Protein AF-A0A7C2NXQ0-F1 (afdb_monomer)

InterPro domains:
  IPR000297 Peptidyl-prolyl cis-trans isomerase, PpiC-type [PF00639] (42-128)
  IPR000297 Peptidyl-prolyl cis-trans isomerase, PpiC-type [PS50198] (29-129)
  IPR046357 Peptidyl-prolyl cis-trans isomerase domain superfamily [G3DSA:3.10.50.40] (23-152)
  IPR050245 Bacterial extracellular foldase PrsA [PTHR47245] (7-166)

Sequence (172 aa):
LLWKSYVELAVTAPQIRTYFDEHRSELDGTRVRVRHLFRKAATPDEVAAVETLLKSVRKDVEQGRTTFEDSVRQHSQAPSASAGGDVGWIIGRGKLPDELTTAALQLRAGELAGPIRTSFGVHLIQVAEREPGQLSPEDARPQILDRLSQQLWADTVANERSRAKIVMPAAR

Organism: NCBI:txid360056

Mean predicted aligned error: 6.64 Å

Secondary structure (DSSP, 8-state):
-HHHHHHHHHS-HHHHHHHHHHTHHHHS--EEEEEEEEEE--SHHHHHHHHHHHHHHHHHHHTTSS-HHHHHHHH--SGGGGGTTEEEEEESS-SS-HHHHHHHHHPPTT-EEEEEEETTEEEEEEEEEEE-----TTTTHHHHHHHHHHHHHHHHHHHHHHHS----PPP-

Structure (mmCIF, N/CA/C/O backbone):
data_AF-A0A7C2NXQ0-F1
#
_entry.id   AF-A0A7C2NXQ0-F1
#
loop_
_atom_site.group_PDB
_atom_site.id
_atom_site.type_symbol
_atom_site.label_atom_id
_atom_site.label_alt_id
_atom_site.label_comp_id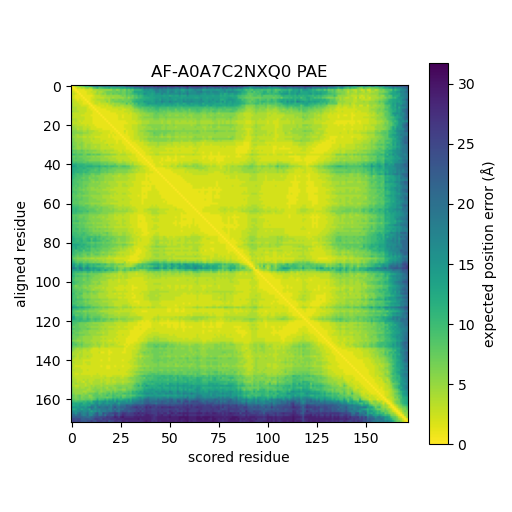
_atom_site.label_asym_id
_atom_site.label_entity_id
_atom_site.label_seq_id
_atom_site.pdbx_PDB_ins_code
_atom_site.Cartn_x
_atom_site.Cartn_y
_atom_site.Cartn_z
_atom_site.occupancy
_atom_site.B_iso_or_equiv
_atom_site.auth_seq_id
_atom_site.auth_comp_id
_atom_site.auth_asym_id
_atom_site.auth_atom_id
_atom_site.pdbx_PDB_model_num
ATOM 1 N N . LEU A 1 1 ? 6.602 11.188 -30.975 1.00 62.81 1 LEU A N 1
ATOM 2 C CA . LEU A 1 1 ? 6.997 10.039 -31.827 1.00 62.81 1 LEU A CA 1
ATOM 3 C C . LEU A 1 1 ? 8.476 9.671 -31.656 1.00 62.81 1 LEU A C 1
ATOM 5 O O . LEU A 1 1 ? 8.734 8.496 -31.473 1.00 62.81 1 LEU A O 1
ATOM 9 N N . LEU A 1 2 ? 9.421 10.622 -31.576 1.00 82.06 2 LEU A N 1
ATOM 10 C CA . LEU A 1 2 ? 10.855 10.311 -31.381 1.00 82.06 2 LEU A CA 1
ATOM 11 C C . LEU 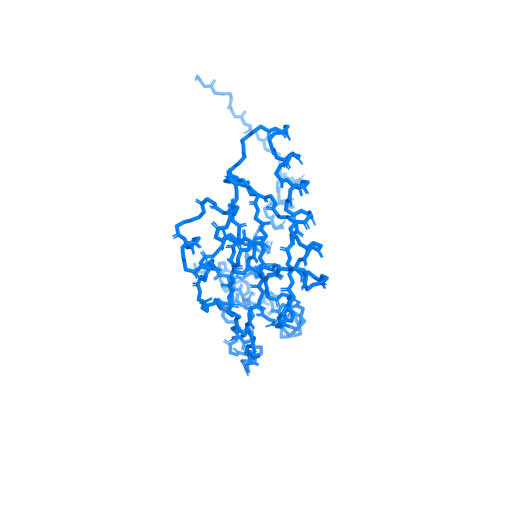A 1 2 ? 11.233 9.811 -29.970 1.00 82.06 2 LEU A C 1
ATOM 13 O O . LEU A 1 2 ? 12.038 8.896 -29.851 1.00 82.06 2 LEU A O 1
ATOM 17 N N . TRP A 1 3 ? 10.631 10.360 -28.905 1.00 81.44 3 TRP A N 1
ATOM 18 C CA . TRP A 1 3 ? 10.947 9.959 -27.522 1.00 81.44 3 TRP A CA 1
ATOM 19 C C . TRP A 1 3 ? 10.617 8.490 -27.231 1.00 81.44 3 TRP A C 1
ATOM 21 O O . TRP A 1 3 ? 11.439 7.767 -26.685 1.00 81.44 3 TRP A O 1
ATOM 31 N N . LYS A 1 4 ? 9.439 8.021 -27.660 1.00 81.50 4 LYS A N 1
ATOM 32 C CA . LYS A 1 4 ? 9.026 6.624 -27.474 1.00 81.50 4 LYS A CA 1
ATOM 33 C C . LYS A 1 4 ? 10.012 5.653 -28.135 1.00 81.50 4 LYS A C 1
ATOM 35 O O . LYS A 1 4 ? 10.453 4.710 -27.493 1.00 81.50 4 LYS A O 1
ATOM 40 N N . SER A 1 5 ? 10.404 5.928 -29.381 1.00 83.31 5 SER A N 1
ATOM 41 C CA . SER A 1 5 ? 11.393 5.119 -30.102 1.00 83.31 5 SER A CA 1
ATOM 42 C C . SER A 1 5 ? 12.777 5.171 -29.452 1.00 83.31 5 SER A C 1
ATOM 44 O O . SER A 1 5 ? 13.468 4.161 -29.420 1.00 83.31 5 SER A O 1
ATOM 46 N N . TYR A 1 6 ? 13.176 6.319 -28.896 1.00 84.00 6 TYR A N 1
ATOM 47 C CA . TYR A 1 6 ? 14.414 6.426 -28.123 1.00 84.00 6 TYR A CA 1
ATOM 48 C C . TYR A 1 6 ? 14.383 5.537 -26.874 1.00 84.00 6 TYR A C 1
ATOM 50 O O . TYR A 1 6 ? 15.317 4.771 -26.660 1.00 84.00 6 TYR A O 1
ATOM 58 N N . VAL A 1 7 ? 13.299 5.575 -26.092 1.00 84.69 7 VAL A N 1
ATOM 59 C CA . VAL A 1 7 ? 13.142 4.724 -24.900 1.00 84.69 7 VAL A CA 1
ATOM 60 C C . VAL A 1 7 ? 13.176 3.242 -25.274 1.00 84.69 7 VAL A C 1
ATOM 62 O O . VAL A 1 7 ? 13.869 2.467 -24.625 1.00 84.69 7 VAL A O 1
ATOM 65 N N . GLU A 1 8 ? 12.475 2.842 -26.337 1.00 82.56 8 GLU A N 1
ATOM 66 C CA . GLU A 1 8 ? 12.459 1.449 -26.809 1.00 82.56 8 GLU A CA 1
ATOM 67 C C . GLU A 1 8 ? 13.844 0.940 -27.239 1.00 82.56 8 GLU A C 1
ATOM 69 O O . GLU A 1 8 ? 14.112 -0.254 -27.115 1.00 82.56 8 GLU A O 1
ATOM 74 N N . LEU A 1 9 ? 14.723 1.826 -27.721 1.00 84.38 9 LEU A N 1
ATOM 75 C CA . LEU A 1 9 ? 16.110 1.501 -28.071 1.00 84.38 9 LEU A CA 1
ATOM 76 C C . LEU A 1 9 ? 17.056 1.550 -26.862 1.00 84.38 9 LEU A C 1
ATOM 78 O O . LEU A 1 9 ? 18.023 0.794 -26.812 1.00 84.38 9 LEU A O 1
ATOM 82 N N . ALA A 1 10 ? 16.798 2.446 -25.908 1.00 84.56 10 ALA A N 1
ATOM 83 C CA . ALA A 1 10 ? 17.633 2.648 -24.727 1.00 84.56 10 ALA A CA 1
ATOM 84 C C . ALA A 1 10 ? 17.383 1.600 -23.630 1.00 84.56 10 ALA A C 1
ATOM 86 O O . ALA A 1 10 ? 18.298 1.278 -22.873 1.00 84.56 10 ALA A O 1
ATOM 87 N N . VAL A 1 11 ? 16.160 1.068 -23.533 1.00 88.44 11 VAL A N 1
ATOM 88 C CA . VAL A 1 11 ? 15.771 0.076 -22.524 1.00 88.44 11 VAL A CA 1
ATOM 89 C C . VAL A 1 11 ? 15.989 -1.345 -23.048 1.00 88.44 11 VAL A C 1
ATOM 91 O O . VAL A 1 11 ? 15.339 -1.806 -23.985 1.00 88.44 11 VAL A O 1
ATOM 94 N N . THR A 1 12 ? 16.882 -2.077 -22.390 1.00 89.75 12 THR A N 1
ATOM 95 C CA . THR A 1 12 ? 17.274 -3.444 -22.755 1.00 89.75 12 THR A CA 1
ATOM 96 C C . THR A 1 12 ? 16.401 -4.512 -22.085 1.00 89.75 12 THR A C 1
ATOM 98 O O . THR A 1 12 ? 15.829 -4.302 -21.017 1.00 89.75 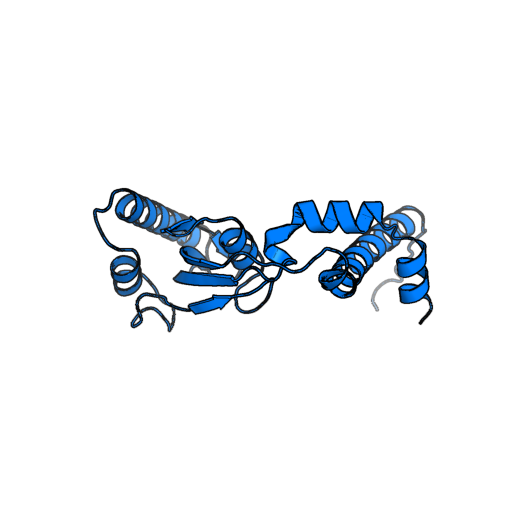12 THR A O 1
ATOM 101 N N . ALA A 1 13 ? 16.337 -5.714 -22.670 1.00 88.62 13 ALA A N 1
ATOM 102 C CA . ALA A 1 13 ? 15.582 -6.832 -22.092 1.00 88.62 13 ALA A CA 1
ATOM 103 C C . ALA A 1 13 ? 16.021 -7.226 -20.659 1.00 88.62 13 ALA A C 1
ATOM 105 O O . ALA A 1 13 ? 15.146 -7.514 -19.841 1.00 88.62 13 ALA A O 1
ATOM 106 N N . PRO A 1 14 ? 17.324 -7.221 -20.299 1.00 91.69 14 PRO A N 1
ATOM 107 C CA . PRO A 1 14 ? 17.743 -7.377 -18.907 1.00 91.69 14 PRO A CA 1
ATOM 108 C C . PRO A 1 14 ? 17.175 -6.297 -17.980 1.00 91.69 14 PRO A C 1
ATOM 110 O O . PRO A 1 14 ? 16.672 -6.645 -16.921 1.00 91.69 14 PRO A O 1
ATOM 113 N N . GLN A 1 15 ? 17.175 -5.022 -18.389 1.00 89.25 15 GLN A N 1
ATOM 114 C CA . GLN A 1 15 ? 16.599 -3.938 -17.580 1.00 89.25 15 GLN A CA 1
ATOM 115 C C . GLN A 1 15 ? 15.093 -4.116 -17.370 1.00 89.25 15 GLN A C 1
ATOM 117 O O . GLN A 1 15 ? 14.610 -3.897 -16.265 1.00 89.25 15 GLN A O 1
ATOM 122 N N . ILE A 1 16 ? 14.357 -4.561 -18.396 1.00 92.19 16 ILE A N 1
ATOM 123 C CA . ILE A 1 16 ? 12.921 -4.866 -18.275 1.00 92.19 16 ILE A CA 1
ATOM 124 C C . ILE A 1 16 ? 12.695 -5.977 -17.247 1.00 92.19 16 ILE A C 1
ATOM 126 O O . ILE A 1 16 ? 11.824 -5.843 -16.393 1.00 92.19 16 ILE A O 1
ATOM 130 N N . ARG A 1 17 ? 13.487 -7.057 -17.304 1.00 93.88 17 ARG A N 1
ATOM 131 C CA . ARG A 1 17 ? 13.389 -8.170 -16.347 1.00 93.88 17 ARG A CA 1
ATOM 132 C C . ARG A 1 17 ? 13.709 -7.735 -14.923 1.00 93.88 17 ARG A C 1
ATOM 134 O O . ARG A 1 17 ? 12.898 -7.977 -14.042 1.00 93.88 17 ARG A O 1
ATOM 141 N N . THR A 1 18 ? 14.829 -7.044 -14.717 1.00 94.56 18 THR A N 1
ATOM 142 C CA . THR A 1 18 ? 15.201 -6.511 -13.399 1.00 94.56 18 THR A CA 1
ATOM 143 C C . THR A 1 18 ? 14.098 -5.620 -12.841 1.00 94.56 18 THR A C 1
ATOM 145 O O . THR A 1 18 ? 13.645 -5.835 -11.721 1.00 94.56 18 THR A O 1
ATOM 148 N N . TYR A 1 19 ? 13.597 -4.682 -13.648 1.00 93.56 19 TYR A N 1
ATOM 149 C CA . TYR A 1 19 ? 12.528 -3.786 -13.223 1.00 93.56 19 TYR A CA 1
ATOM 150 C C . TYR A 1 19 ? 11.245 -4.547 -12.867 1.00 93.56 19 TYR A C 1
ATOM 152 O O . TYR A 1 19 ? 10.599 -4.234 -11.865 1.00 93.56 19 TYR A O 1
ATOM 160 N N . PHE A 1 20 ? 10.882 -5.553 -13.670 1.00 94.56 20 PHE A N 1
ATOM 161 C CA . PHE A 1 20 ? 9.734 -6.411 -13.399 1.00 94.56 20 PHE A CA 1
ATOM 162 C C . PHE A 1 20 ? 9.888 -7.175 -12.084 1.00 94.56 20 PHE A C 1
ATOM 164 O O . PHE A 1 20 ? 8.957 -7.182 -11.288 1.00 94.56 20 PHE A O 1
ATOM 171 N N . ASP A 1 21 ? 11.042 -7.791 -11.837 1.00 93.62 21 ASP A N 1
ATOM 172 C CA . ASP A 1 21 ? 11.275 -8.590 -10.633 1.00 93.62 21 ASP A CA 1
ATOM 173 C C . ASP A 1 21 ? 11.257 -7.727 -9.362 1.00 93.62 21 ASP A C 1
ATOM 175 O O . ASP A 1 21 ? 10.657 -8.116 -8.358 1.00 93.62 21 ASP A O 1
ATOM 179 N N . GLU A 1 22 ? 11.829 -6.523 -9.421 1.00 92.44 22 GLU A N 1
ATOM 180 C CA . GLU A 1 22 ? 11.815 -5.553 -8.317 1.00 92.44 22 GLU A CA 1
ATOM 181 C C . GLU A 1 22 ? 10.408 -5.017 -8.010 1.00 92.44 22 GLU A C 1
ATOM 183 O O . GLU A 1 22 ? 10.087 -4.735 -6.856 1.00 92.44 22 GLU A O 1
ATOM 188 N N . HIS A 1 23 ? 9.543 -4.915 -9.024 1.00 91.75 23 HIS A N 1
ATOM 189 C CA . HIS A 1 23 ? 8.190 -4.356 -8.906 1.00 91.75 23 HIS A CA 1
ATOM 190 C C . HIS A 1 23 ? 7.106 -5.398 -9.187 1.00 91.75 23 HIS A C 1
ATOM 192 O O . HIS A 1 23 ? 6.002 -5.060 -9.621 1.00 91.75 23 HIS A O 1
ATOM 198 N N . ARG A 1 24 ? 7.406 -6.677 -8.931 1.00 91.25 24 ARG A N 1
ATOM 199 C CA . ARG A 1 24 ? 6.595 -7.804 -9.403 1.00 91.25 24 ARG A CA 1
ATOM 200 C C . ARG A 1 24 ? 5.130 -7.684 -9.009 1.00 91.25 24 ARG A C 1
ATOM 202 O O . ARG A 1 24 ? 4.272 -7.736 -9.875 1.00 91.25 24 ARG A O 1
ATOM 209 N N . SER A 1 25 ? 4.846 -7.414 -7.735 1.00 90.50 25 SER A N 1
ATOM 210 C CA . SER A 1 25 ? 3.466 -7.294 -7.226 1.00 90.50 25 SER A CA 1
ATOM 211 C C . SER A 1 25 ? 2.678 -6.126 -7.839 1.00 90.50 25 SER A C 1
ATOM 213 O O . SER A 1 25 ? 1.457 -6.089 -7.740 1.00 90.50 25 SER A O 1
ATOM 215 N N . GLU A 1 26 ? 3.348 -5.147 -8.450 1.00 90.25 26 GLU A N 1
ATOM 216 C CA . GLU A 1 26 ? 2.694 -4.030 -9.140 1.00 90.25 26 GLU A CA 1
ATOM 217 C C . GLU A 1 26 ? 2.447 -4.297 -10.630 1.00 90.25 26 GLU A C 1
ATOM 219 O O . GLU A 1 26 ? 1.706 -3.537 -11.258 1.00 90.25 26 GLU A O 1
ATOM 224 N N . LEU A 1 27 ? 3.102 -5.312 -11.199 1.00 92.06 27 LEU A N 1
ATOM 225 C CA . LEU A 1 27 ? 3.212 -5.534 -12.644 1.00 92.06 27 LEU A CA 1
ATOM 226 C C . LEU A 1 27 ? 2.726 -6.918 -13.082 1.00 92.06 27 LEU A C 1
ATOM 228 O O . LEU A 1 27 ? 2.304 -7.082 -14.221 1.00 92.06 27 LEU A O 1
ATOM 232 N N . ASP A 1 28 ? 2.759 -7.910 -12.196 1.00 93.81 28 ASP A N 1
ATOM 233 C CA . ASP A 1 28 ? 2.397 -9.294 -12.505 1.00 93.81 28 ASP A CA 1
ATOM 234 C C . ASP A 1 28 ? 0.874 -9.529 -12.540 1.00 93.81 28 ASP A C 1
ATOM 236 O O . ASP A 1 28 ? 0.415 -10.635 -12.822 1.00 93.81 28 ASP A O 1
ATOM 240 N N . GLY A 1 29 ? 0.074 -8.496 -12.264 1.00 92.62 29 GLY A N 1
ATOM 241 C CA . GLY A 1 29 ? -1.381 -8.590 -12.159 1.00 92.62 29 GLY A CA 1
ATOM 242 C C . GLY A 1 29 ? -1.879 -9.028 -10.780 1.00 92.62 29 GLY A C 1
ATOM 243 O O . GLY A 1 29 ? -3.056 -9.369 -10.653 1.00 92.62 29 GLY A O 1
ATOM 244 N N . THR A 1 30 ? -1.021 -9.014 -9.753 1.00 94.44 30 THR A N 1
ATOM 245 C CA . THR A 1 30 ? -1.416 -9.268 -8.362 1.00 94.44 30 THR A CA 1
ATOM 246 C C . THR A 1 30 ? -2.588 -8.381 -7.964 1.00 94.44 30 THR A C 1
ATOM 248 O O . THR A 1 30 ? -2.602 -7.169 -8.206 1.00 94.44 30 THR A O 1
ATOM 251 N N . ARG A 1 31 ? -3.566 -9.001 -7.303 1.00 94.38 31 ARG A N 1
ATOM 252 C CA . ARG A 1 31 ? -4.747 -8.334 -6.760 1.00 94.38 31 ARG A CA 1
ATOM 253 C C . ARG A 1 31 ? -4.746 -8.465 -5.248 1.00 94.38 31 ARG A C 1
ATOM 255 O O . ARG A 1 31 ? -4.494 -9.542 -4.713 1.00 94.38 31 ARG A O 1
ATOM 262 N N . VAL A 1 32 ? -5.056 -7.382 -4.549 1.00 95.88 32 VAL A N 1
ATOM 263 C CA . VAL A 1 32 ? -5.250 -7.404 -3.093 1.00 95.88 32 VAL A CA 1
ATOM 264 C C . VAL A 1 32 ? -6.592 -6.784 -2.746 1.00 95.88 32 VAL A C 1
ATOM 266 O O . VAL A 1 32 ? -6.958 -5.737 -3.284 1.00 95.88 32 VAL A O 1
ATOM 269 N N . ARG A 1 33 ? -7.348 -7.437 -1.865 1.00 95.88 33 ARG A N 1
ATOM 270 C CA . ARG A 1 33 ? -8.569 -6.878 -1.290 1.00 95.88 33 ARG A CA 1
ATOM 271 C C . ARG A 1 33 ? -8.192 -6.120 -0.039 1.00 95.88 33 ARG A C 1
ATOM 273 O O . ARG A 1 33 ? -7.611 -6.702 0.877 1.00 95.88 33 ARG A O 1
ATOM 280 N N . VAL A 1 34 ? -8.513 -4.835 0.002 1.00 95.94 34 VAL A N 1
ATOM 281 C CA . VAL A 1 34 ? -8.042 -3.956 1.073 1.00 95.94 34 VAL A CA 1
ATOM 282 C C . VAL A 1 34 ? -9.182 -3.344 1.855 1.00 95.94 34 VAL A C 1
ATOM 284 O O . VAL A 1 34 ? -10.219 -2.964 1.307 1.00 95.94 34 VAL A O 1
ATOM 287 N N . ARG A 1 35 ? -8.942 -3.204 3.154 1.00 96.25 35 ARG A N 1
ATOM 288 C CA . ARG A 1 35 ? -9.739 -2.368 4.042 1.00 96.25 35 ARG A CA 1
ATOM 289 C C . ARG A 1 35 ? -8.910 -1.169 4.454 1.00 96.25 35 ARG A C 1
ATOM 291 O O . ARG A 1 35 ? -7.701 -1.299 4.652 1.00 96.25 35 ARG A O 1
ATOM 298 N N . HIS A 1 36 ? -9.543 -0.014 4.606 1.00 95.25 36 HIS A N 1
ATOM 299 C CA . HIS A 1 36 ? -8.862 1.169 5.117 1.00 95.25 36 HIS A CA 1
ATOM 300 C C . HIS A 1 36 ? -9.609 1.812 6.281 1.00 95.25 36 HIS A C 1
ATOM 302 O O . HIS A 1 36 ? -10.837 1.842 6.335 1.00 95.25 36 HIS A O 1
ATOM 308 N N . LEU A 1 37 ? -8.821 2.395 7.176 1.00 97.19 37 LEU A N 1
ATOM 309 C CA . LEU A 1 37 ? -9.240 3.289 8.238 1.00 97.19 37 LEU A CA 1
ATOM 310 C C . LEU A 1 37 ? -8.596 4.648 7.965 1.00 97.19 37 LEU A C 1
ATOM 312 O O . LEU A 1 37 ? -7.378 4.790 8.031 1.00 97.19 37 LEU A O 1
ATOM 316 N N . PHE A 1 38 ? -9.419 5.650 7.676 1.00 96.88 38 PHE A N 1
ATOM 317 C CA . PHE A 1 38 ? -8.977 7.028 7.465 1.00 96.88 38 PHE A CA 1
ATOM 318 C C . PHE A 1 38 ? -9.404 7.951 8.609 1.00 96.88 38 PHE A C 1
ATOM 320 O O . PHE A 1 38 ? -10.520 7.829 9.128 1.00 96.88 38 PHE A O 1
ATOM 327 N N . ARG A 1 39 ? -8.534 8.904 8.951 1.00 97.69 39 ARG A N 1
ATOM 328 C CA . ARG A 1 39 ? -8.790 10.032 9.852 1.00 97.69 39 ARG A CA 1
ATOM 329 C C . ARG A 1 39 ? -8.254 11.314 9.221 1.00 97.69 39 ARG A C 1
ATOM 331 O O . ARG A 1 39 ? -7.071 11.392 8.883 1.00 97.69 39 ARG A O 1
ATOM 338 N N . LYS A 1 40 ? -9.101 12.335 9.122 1.00 96.69 40 LYS A N 1
ATOM 339 C CA . LYS A 1 40 ? -8.693 13.670 8.687 1.00 96.69 40 LYS A CA 1
ATOM 340 C C . LYS A 1 40 ? -7.778 14.298 9.741 1.00 96.69 40 LYS A C 1
ATOM 342 O O . LYS A 1 40 ? -8.070 14.232 10.933 1.00 96.69 40 LYS A O 1
ATOM 347 N N . ALA A 1 41 ? -6.697 14.912 9.280 1.00 95.56 41 ALA A N 1
ATOM 348 C CA . ALA A 1 41 ? -5.785 15.717 10.083 1.00 95.56 41 ALA A CA 1
ATOM 349 C C . ALA A 1 41 ? -5.142 16.760 9.165 1.00 95.56 41 ALA A C 1
ATOM 351 O O . ALA A 1 41 ? -4.730 16.413 8.057 1.00 95.56 41 ALA A O 1
ATOM 352 N N . ALA A 1 42 ? -5.093 18.018 9.596 1.00 92.19 42 ALA A N 1
ATOM 353 C CA . ALA A 1 42 ? -4.591 19.135 8.799 1.00 92.19 42 ALA A CA 1
ATOM 354 C C . ALA A 1 42 ? -3.378 19.820 9.440 1.00 92.19 42 ALA A C 1
ATOM 356 O O . ALA A 1 42 ? -2.507 20.311 8.723 1.00 92.19 42 ALA A O 1
ATOM 357 N N . THR A 1 43 ? -3.302 19.851 10.772 1.00 94.94 43 THR A N 1
ATOM 358 C CA . THR A 1 43 ? -2.172 20.455 11.494 1.00 94.94 43 THR A CA 1
ATOM 359 C C . THR A 1 43 ? -1.154 19.399 11.937 1.00 94.94 43 THR A C 1
ATOM 361 O O . THR A 1 43 ? -1.511 18.228 12.097 1.00 94.94 43 THR A O 1
ATOM 364 N N . PRO A 1 44 ? 0.119 19.773 12.172 1.00 94.62 44 PRO A N 1
ATOM 365 C CA . PRO A 1 44 ? 1.123 18.842 12.690 1.00 94.62 44 PRO A CA 1
ATOM 366 C C . PRO A 1 44 ? 0.699 18.142 13.991 1.00 94.62 44 PRO A C 1
ATOM 368 O O . PRO A 1 44 ? 0.906 16.936 14.130 1.00 94.62 44 PRO A O 1
ATOM 371 N N . ASP A 1 45 ? 0.050 18.872 14.901 1.00 95.81 45 ASP A N 1
ATOM 372 C CA . ASP A 1 45 ? -0.411 18.335 16.185 1.00 95.81 45 ASP A CA 1
ATOM 373 C C . ASP A 1 45 ? -1.565 17.339 16.006 1.00 95.81 45 ASP A C 1
ATOM 375 O O . ASP A 1 45 ? -1.563 16.264 16.609 1.00 95.81 45 ASP A O 1
ATOM 379 N N . GLU A 1 46 ? -2.521 17.641 15.119 1.00 96.00 46 GLU A N 1
ATOM 380 C CA . GLU A 1 46 ? -3.595 16.706 14.761 1.00 96.00 46 GLU A CA 1
ATOM 381 C C . GLU A 1 46 ? -3.035 15.431 14.131 1.00 96.00 46 GLU A C 1
ATOM 383 O O . GLU A 1 46 ? -3.456 14.328 14.484 1.00 96.00 46 GLU A O 1
ATOM 388 N N . VAL A 1 47 ? -2.067 15.566 13.219 1.00 96.50 47 VAL A N 1
ATOM 389 C CA . VAL A 1 47 ? -1.413 14.422 12.574 1.00 96.50 47 VAL A CA 1
ATOM 390 C C . VAL A 1 47 ? -0.738 13.544 13.626 1.00 96.50 47 VAL A C 1
ATOM 392 O O . VAL A 1 47 ? -0.953 12.333 13.625 1.00 96.50 47 VAL A O 1
ATOM 395 N N . ALA A 1 48 ? 0.018 14.127 14.559 1.00 96.94 48 ALA A N 1
ATOM 396 C CA . ALA A 1 48 ? 0.691 13.378 15.620 1.00 96.94 48 ALA A CA 1
ATOM 397 C C . ALA A 1 48 ? -0.297 12.653 16.556 1.00 96.94 48 ALA A C 1
ATOM 399 O O . ALA A 1 48 ? -0.088 11.485 16.912 1.00 96.94 48 ALA A O 1
ATOM 400 N N . ALA A 1 49 ? -1.401 13.311 16.921 1.00 97.50 49 ALA A N 1
ATOM 401 C CA . ALA A 1 49 ? -2.451 12.713 17.742 1.00 97.50 49 ALA A CA 1
ATOM 402 C C . ALA A 1 49 ? -3.140 11.543 17.020 1.00 97.50 49 ALA A C 1
ATOM 404 O O . ALA A 1 49 ? -3.309 10.461 17.589 1.00 97.50 49 ALA A O 1
ATOM 405 N N . VAL A 1 50 ? -3.489 11.727 15.744 1.00 98.00 50 VAL A N 1
ATOM 406 C CA . VAL A 1 50 ? -4.115 10.687 14.922 1.00 98.00 50 VAL A CA 1
ATOM 407 C C . VAL A 1 50 ? -3.167 9.513 14.693 1.00 98.00 50 VAL A C 1
ATOM 409 O O . VAL A 1 50 ? -3.590 8.365 14.790 1.00 98.00 50 VAL A O 1
ATOM 412 N N . GLU A 1 51 ? -1.884 9.751 14.436 1.00 97.88 51 GLU A N 1
ATOM 413 C CA . GLU A 1 51 ? -0.909 8.666 14.320 1.00 97.88 51 GLU A CA 1
ATOM 414 C C . GLU A 1 51 ? -0.790 7.849 15.599 1.00 97.88 51 GLU A C 1
ATOM 416 O O . GLU A 1 51 ? -0.691 6.626 15.536 1.00 97.88 51 GLU A O 1
ATOM 421 N N . THR A 1 52 ? -0.805 8.509 16.755 1.00 98.25 52 THR A N 1
ATOM 422 C CA . THR A 1 52 ? -0.763 7.829 18.053 1.00 98.25 52 THR A CA 1
ATOM 423 C C . THR A 1 52 ? -1.994 6.944 18.237 1.00 98.25 52 THR A C 1
ATOM 425 O O . THR A 1 52 ? -1.858 5.770 18.588 1.00 98.25 52 THR A O 1
ATOM 428 N N . LEU A 1 53 ? -3.181 7.461 17.905 1.00 97.81 53 LEU A N 1
ATOM 429 C CA . LEU A 1 53 ? -4.422 6.686 17.896 1.00 97.81 53 LEU A CA 1
ATOM 430 C C . LEU A 1 53 ? -4.313 5.466 16.970 1.00 97.81 53 LEU A C 1
ATOM 432 O O . LEU A 1 53 ? -4.564 4.343 17.400 1.00 97.81 53 LEU A O 1
ATOM 436 N N . LEU A 1 54 ? -3.912 5.662 15.711 1.00 98.12 54 LEU A N 1
ATOM 437 C CA . LEU A 1 54 ? -3.855 4.579 14.726 1.00 98.12 54 LEU A CA 1
ATOM 438 C C . LEU A 1 54 ? -2.762 3.547 15.033 1.00 98.12 54 LEU A C 1
ATOM 440 O O . LEU A 1 54 ? -2.946 2.371 14.728 1.00 98.12 54 LEU A O 1
ATOM 444 N N . LYS A 1 55 ? -1.663 3.940 15.690 1.00 98.38 55 LYS A N 1
ATOM 445 C CA . LYS A 1 55 ? -0.671 2.998 16.240 1.00 98.38 55 LYS A CA 1
ATOM 446 C C . LYS A 1 55 ? -1.276 2.122 17.335 1.00 98.38 55 LYS A C 1
ATOM 448 O O . LYS A 1 55 ? -1.003 0.925 17.357 1.00 98.38 55 LYS A O 1
ATOM 453 N N . SER A 1 56 ? -2.099 2.695 18.217 1.00 98.19 56 SER A N 1
ATOM 454 C CA . SER A 1 56 ? -2.812 1.917 19.238 1.00 98.19 56 SER A CA 1
ATOM 455 C C . SER A 1 56 ? -3.791 0.937 18.599 1.00 98.19 56 SER A C 1
ATOM 457 O O . SER A 1 56 ? -3.731 -0.252 18.891 1.00 98.19 56 SER A O 1
ATOM 459 N N . VAL A 1 57 ? -4.617 1.414 17.660 1.00 98.06 57 VAL A N 1
ATOM 460 C CA . VAL A 1 57 ? -5.570 0.575 16.916 1.00 98.06 57 VAL A CA 1
ATOM 461 C C . VAL A 1 57 ? -4.856 -0.586 16.229 1.00 98.06 57 VAL A C 1
ATOM 463 O O . VAL A 1 57 ? -5.259 -1.735 16.380 1.00 98.06 57 VAL A O 1
ATOM 466 N N . ARG A 1 58 ? -3.759 -0.305 15.515 1.00 98.00 58 ARG A N 1
ATOM 467 C CA . ARG A 1 58 ? -2.944 -1.336 14.865 1.00 98.00 58 ARG A CA 1
ATOM 468 C C . ARG A 1 58 ? -2.500 -2.406 15.862 1.00 98.00 58 ARG A C 1
ATOM 470 O O . ARG A 1 58 ? -2.680 -3.588 15.594 1.00 98.00 58 ARG A O 1
ATOM 477 N N . LYS A 1 59 ? -1.961 -1.990 17.010 1.00 98.25 59 LYS A N 1
ATOM 478 C CA . LYS A 1 59 ? -1.497 -2.905 18.057 1.00 98.25 59 LYS A CA 1
ATOM 479 C C . LYS A 1 59 ? -2.633 -3.769 18.605 1.00 98.25 59 LYS A C 1
ATOM 481 O O . LYS A 1 59 ? -2.431 -4.960 18.816 1.00 98.25 59 LYS A O 1
ATOM 486 N N . ASP A 1 60 ? -3.807 -3.193 18.838 1.00 98.06 60 ASP A N 1
ATOM 487 C CA . ASP A 1 60 ? -4.959 -3.936 19.355 1.00 98.06 60 ASP A CA 1
ATOM 488 C C . ASP A 1 60 ? -5.471 -4.975 18.347 1.00 98.06 60 ASP A C 1
ATOM 490 O O . ASP A 1 60 ? -5.798 -6.095 18.748 1.00 98.06 60 ASP A O 1
ATOM 494 N N . VAL A 1 61 ? -5.462 -4.646 17.050 1.00 97.75 61 VAL A N 1
ATOM 495 C CA . VAL A 1 61 ? -5.801 -5.583 15.965 1.00 97.75 61 VAL A CA 1
ATOM 496 C C . VAL A 1 61 ? -4.758 -6.696 15.845 1.00 97.75 61 VAL A C 1
ATOM 498 O O . VAL A 1 61 ? -5.117 -7.870 15.823 1.00 97.75 61 VAL A O 1
ATOM 501 N N . GLU A 1 62 ? -3.464 -6.361 15.828 1.00 96.62 62 GLU A N 1
ATOM 502 C CA . GLU A 1 62 ? -2.370 -7.347 15.755 1.00 96.62 62 GLU A CA 1
ATOM 503 C C . GLU A 1 62 ? -2.353 -8.293 16.970 1.00 96.62 62 GLU A C 1
ATOM 505 O O . GLU A 1 62 ? -1.925 -9.440 16.865 1.00 96.62 62 GLU A O 1
ATOM 510 N N . GLN A 1 63 ? -2.844 -7.832 18.124 1.00 97.50 63 GLN A N 1
ATOM 511 C CA . GLN A 1 63 ? -2.967 -8.623 19.353 1.00 97.50 63 GLN A CA 1
ATOM 512 C C . GLN A 1 63 ? -4.307 -9.363 19.472 1.00 97.50 63 GLN A C 1
ATOM 514 O O . GLN A 1 63 ? -4.543 -10.022 20.485 1.00 97.50 63 GLN A O 1
ATOM 519 N N . GLY A 1 64 ? -5.191 -9.247 18.477 1.00 96.38 64 GLY A N 1
ATOM 520 C CA . GLY A 1 64 ? -6.497 -9.906 18.459 1.00 96.38 64 GLY A CA 1
ATOM 521 C C . GLY A 1 64 ? -7.484 -9.393 19.512 1.00 96.38 64 GLY A C 1
ATOM 522 O O . GLY A 1 64 ? -8.456 -10.079 19.817 1.00 96.38 64 GLY A O 1
ATOM 523 N N . ARG A 1 65 ? -7.259 -8.203 20.088 1.00 97.75 65 ARG A N 1
ATOM 524 C CA . ARG A 1 65 ? -8.184 -7.588 21.063 1.00 97.75 65 ARG A CA 1
ATOM 525 C C . ARG A 1 65 ? -9.452 -7.051 20.411 1.00 97.75 65 ARG A C 1
ATOM 527 O O . ARG A 1 65 ? -10.469 -6.896 21.078 1.00 97.75 65 ARG A O 1
ATOM 534 N N . THR A 1 66 ? -9.364 -6.721 19.129 1.00 97.38 66 THR A N 1
ATOM 535 C CA . THR A 1 66 ? -10.459 -6.220 18.302 1.00 97.38 66 THR A CA 1
ATOM 536 C C . THR A 1 66 ? -10.224 -6.632 16.852 1.00 97.38 66 THR A C 1
ATOM 538 O O . THR A 1 66 ? -9.104 -6.987 16.474 1.00 97.38 66 THR A O 1
ATOM 541 N N . THR A 1 67 ? -11.268 -6.580 16.030 1.00 96.94 67 THR A N 1
ATOM 542 C CA . THR A 1 67 ? -11.135 -6.757 14.582 1.00 96.94 67 THR A CA 1
ATOM 543 C C . THR A 1 67 ? -10.769 -5.430 13.915 1.00 96.94 67 THR A C 1
ATOM 545 O O . THR A 1 67 ? -10.981 -4.338 14.463 1.00 96.94 67 THR A O 1
ATOM 548 N N . PHE A 1 68 ? -10.206 -5.502 12.707 1.00 97.50 68 PHE A N 1
ATOM 549 C CA . PHE A 1 68 ? -9.928 -4.292 11.939 1.00 97.50 68 PHE A CA 1
ATOM 550 C C . PHE A 1 68 ? -11.233 -3.588 11.553 1.00 97.50 68 PHE A C 1
ATOM 552 O O . PHE A 1 68 ? -11.337 -2.369 11.651 1.00 97.50 68 PHE A O 1
ATOM 559 N N . GLU A 1 69 ? -12.253 -4.356 11.185 1.00 97.06 69 GLU A N 1
ATOM 560 C CA . GLU A 1 69 ? -13.574 -3.883 10.789 1.00 97.06 69 GLU A CA 1
ATOM 561 C C . GLU A 1 69 ? -14.272 -3.117 11.915 1.00 97.06 69 GLU A C 1
ATOM 563 O O . GLU A 1 69 ? -14.848 -2.055 11.671 1.00 97.06 69 GLU A O 1
ATOM 568 N N . ASP A 1 70 ? -14.195 -3.612 13.150 1.00 97.06 70 ASP A N 1
ATOM 569 C CA . ASP A 1 70 ? -14.782 -2.928 14.307 1.00 97.06 70 ASP A CA 1
ATOM 570 C C . ASP A 1 70 ? -14.023 -1.644 14.634 1.00 97.06 70 ASP A C 1
ATOM 572 O O . ASP A 1 70 ? -14.634 -0.593 14.843 1.00 97.06 70 ASP A O 1
ATOM 576 N N . SER A 1 71 ? -12.692 -1.689 14.559 1.00 97.62 71 SER A N 1
ATOM 577 C CA . SER A 1 71 ? -11.849 -0.499 14.711 1.00 97.62 71 SER A CA 1
ATOM 578 C C . SER A 1 71 ? -12.164 0.564 13.657 1.00 97.62 71 SER A C 1
ATOM 580 O O . SER A 1 71 ? -12.210 1.760 13.957 1.00 97.62 71 SER A O 1
ATOM 582 N N . VAL A 1 72 ? -12.419 0.143 12.416 1.00 97.62 72 VAL A N 1
ATOM 583 C CA . VAL A 1 72 ? -12.826 1.034 11.329 1.00 97.62 72 VAL A CA 1
ATOM 584 C C . VAL A 1 72 ? -14.180 1.670 11.623 1.00 97.62 72 VAL A C 1
ATOM 586 O O . VAL A 1 72 ? -14.290 2.893 11.529 1.00 97.62 72 VAL A O 1
ATOM 589 N N . ARG A 1 73 ? -15.190 0.885 12.015 1.00 96.94 73 ARG A N 1
ATOM 590 C CA . ARG A 1 73 ? -16.523 1.410 12.362 1.00 96.94 73 ARG A CA 1
ATOM 591 C C . ARG A 1 73 ? -16.464 2.421 13.503 1.00 96.94 73 ARG A C 1
ATOM 593 O O . ARG A 1 73 ? -17.205 3.398 13.488 1.00 96.94 73 ARG A O 1
ATOM 600 N N . GLN A 1 74 ? -15.587 2.189 14.477 1.00 96.75 74 GLN A N 1
ATOM 601 C CA . GLN A 1 74 ? -15.457 3.041 15.653 1.00 96.75 74 GLN A CA 1
ATOM 602 C C . GLN A 1 74 ? -14.695 4.339 15.369 1.00 96.75 74 GLN A C 1
ATOM 604 O O . GLN A 1 74 ? -15.054 5.397 15.888 1.00 96.75 74 GLN A O 1
ATOM 609 N N . HIS A 1 75 ? -13.614 4.268 14.593 1.00 96.69 75 HIS A N 1
ATOM 610 C CA . HIS A 1 75 ? -12.669 5.378 14.497 1.00 96.69 75 HIS A CA 1
ATOM 611 C C . HIS A 1 75 ? -12.673 6.084 13.145 1.00 96.69 75 HIS A C 1
ATOM 613 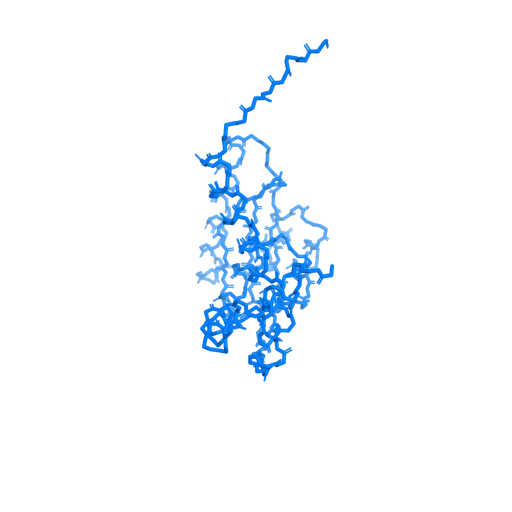O O . HIS A 1 75 ? -12.310 7.264 13.101 1.00 96.69 75 HIS A O 1
ATOM 619 N N . SER A 1 76 ? -13.042 5.412 12.054 1.00 97.06 76 SER A N 1
ATOM 620 C CA . SER A 1 76 ? -12.838 5.950 10.712 1.00 97.06 76 SER A CA 1
ATOM 621 C C . SER A 1 76 ? -13.823 7.055 10.338 1.00 97.06 76 SER A C 1
ATOM 623 O O . SER A 1 76 ? -14.995 7.035 10.692 1.00 97.06 76 SER A O 1
ATOM 625 N N . GLN A 1 77 ? -13.323 8.007 9.555 1.00 96.44 77 GLN A N 1
ATOM 626 C CA . GLN A 1 77 ? -14.086 9.077 8.917 1.00 96.44 77 GLN A CA 1
ATOM 627 C C . GLN A 1 77 ? -14.256 8.846 7.405 1.00 96.44 77 GLN A C 1
ATOM 629 O O . GLN A 1 77 ? -14.670 9.752 6.684 1.00 96.44 77 GLN A O 1
ATOM 634 N N . ALA A 1 78 ? -13.901 7.661 6.901 1.00 92.00 78 ALA A N 1
ATOM 635 C CA . ALA A 1 78 ? -14.115 7.308 5.505 1.00 92.00 78 ALA A CA 1
ATOM 636 C C . ALA A 1 78 ? -15.582 6.959 5.213 1.00 92.00 78 ALA A C 1
ATOM 638 O O . ALA A 1 78 ? -16.255 6.385 6.070 1.00 92.00 78 ALA A O 1
ATOM 639 N N . PRO A 1 79 ? -16.062 7.169 3.973 1.00 91.06 79 PRO A N 1
ATOM 640 C CA . PRO A 1 79 ? -17.381 6.692 3.552 1.00 91.06 79 PRO A CA 1
ATOM 641 C C . PRO A 1 79 ? -17.566 5.172 3.692 1.00 91.06 79 PRO A C 1
ATOM 643 O O . PRO A 1 79 ? -18.676 4.709 3.929 1.00 91.06 79 PRO A O 1
ATOM 646 N N . SER A 1 80 ? -16.485 4.391 3.581 1.00 91.62 80 SER A N 1
ATOM 647 C CA . SER A 1 80 ? -16.499 2.930 3.741 1.00 91.62 80 SER A CA 1
ATOM 648 C C . SER A 1 80 ? -16.583 2.468 5.202 1.00 91.62 80 SER A C 1
ATOM 650 O O . SER A 1 80 ? -16.677 1.265 5.444 1.00 91.62 80 SER A O 1
ATOM 652 N N . ALA A 1 81 ? -16.572 3.379 6.185 1.00 94.69 81 ALA A N 1
ATOM 653 C CA . ALA A 1 81 ? -16.505 3.029 7.605 1.00 94.69 81 ALA A CA 1
ATOM 654 C C . ALA A 1 81 ? -17.650 2.106 8.055 1.00 94.69 81 ALA A C 1
ATOM 656 O O . ALA A 1 81 ? -17.419 1.123 8.758 1.00 94.69 81 ALA A O 1
ATOM 657 N N . SER A 1 82 ? -18.877 2.368 7.593 1.00 92.75 82 SER A N 1
ATOM 658 C CA . SER A 1 82 ? -20.052 1.538 7.901 1.00 92.75 82 SER A CA 1
ATOM 659 C C . SER A 1 82 ? -19.935 0.113 7.345 1.00 92.75 82 SER A C 1
ATOM 661 O O . SER A 1 82 ? -20.409 -0.838 7.968 1.00 92.75 82 SER A O 1
ATOM 663 N N . ALA A 1 83 ? -19.228 -0.055 6.226 1.00 93.62 83 ALA A N 1
ATOM 664 C CA . ALA A 1 83 ? -18.925 -1.337 5.596 1.00 93.62 83 ALA A CA 1
ATOM 665 C C . ALA A 1 83 ? -17.630 -1.984 6.134 1.00 93.62 83 ALA A C 1
ATOM 667 O O . ALA A 1 83 ? -17.040 -2.835 5.473 1.00 93.62 83 ALA A O 1
ATOM 668 N N . GLY A 1 84 ? -17.152 -1.576 7.318 1.00 92.94 84 GLY A N 1
ATOM 669 C CA . GLY A 1 84 ? -15.915 -2.107 7.905 1.00 92.94 84 GLY A CA 1
ATOM 670 C C . GLY A 1 84 ? -14.650 -1.707 7.138 1.00 92.94 84 GLY A C 1
ATOM 671 O O . GLY A 1 84 ? -13.618 -2.360 7.267 1.00 92.94 84 GLY A O 1
ATOM 672 N N . GLY A 1 85 ? -14.726 -0.652 6.323 1.00 94.12 85 GLY A N 1
ATOM 673 C CA . GLY A 1 85 ? -13.589 -0.100 5.591 1.00 94.12 85 GLY A CA 1
ATOM 674 C C . GLY A 1 85 ? -13.293 -0.761 4.257 1.00 94.12 85 GLY A C 1
ATOM 675 O O . GLY A 1 85 ? -12.266 -0.425 3.674 1.00 94.12 85 GLY A O 1
ATOM 676 N N . ASP A 1 86 ? -14.136 -1.677 3.774 1.00 94.75 86 ASP A N 1
ATOM 677 C CA . ASP A 1 86 ? -13.887 -2.406 2.525 1.00 94.75 86 ASP A CA 1
ATOM 678 C C . ASP A 1 86 ? -13.811 -1.454 1.321 1.00 94.75 86 ASP A C 1
ATOM 680 O O . ASP A 1 86 ? -14.746 -0.709 1.020 1.00 94.75 86 ASP A O 1
ATOM 684 N N . VAL A 1 87 ? -12.667 -1.475 0.639 1.00 91.88 87 VAL A N 1
ATOM 685 C CA . VAL A 1 87 ? -12.410 -0.751 -0.618 1.00 91.88 87 VAL A CA 1
ATOM 686 C C . VAL A 1 87 ? -12.591 -1.688 -1.818 1.00 91.88 87 VAL A C 1
ATOM 688 O O . VAL A 1 87 ? -12.714 -1.244 -2.964 1.00 91.88 87 VAL A O 1
ATOM 691 N N . GLY A 1 88 ? -12.622 -2.997 -1.565 1.00 93.25 88 GLY A N 1
ATOM 692 C CA . GLY A 1 88 ? -12.617 -4.045 -2.569 1.00 93.25 88 GLY A CA 1
ATOM 693 C C . GLY A 1 88 ? -11.219 -4.354 -3.101 1.00 93.25 88 GLY A C 1
ATOM 694 O O . GLY A 1 88 ? -10.195 -4.051 -2.487 1.00 93.25 88 GLY A O 1
ATOM 695 N N . TRP A 1 89 ? -11.195 -5.004 -4.264 1.00 94.00 89 TRP A N 1
ATOM 696 C CA . TRP A 1 89 ? -9.969 -5.409 -4.942 1.00 94.00 89 TRP A CA 1
ATOM 697 C C . TRP A 1 89 ? -9.286 -4.232 -5.644 1.00 94.00 89 TRP A C 1
ATOM 699 O O . TRP A 1 89 ? -9.921 -3.468 -6.391 1.00 94.00 89 TRP A O 1
ATOM 709 N N . ILE A 1 90 ? -7.976 -4.133 -5.429 1.00 92.38 90 ILE A N 1
ATOM 710 C CA . ILE A 1 90 ? -7.058 -3.245 -6.143 1.00 92.38 90 ILE A CA 1
ATOM 711 C C . ILE A 1 90 ? -6.016 -4.076 -6.901 1.00 92.38 90 ILE A C 1
ATOM 713 O O . ILE A 1 90 ? -5.669 -5.180 -6.482 1.00 92.38 90 ILE A O 1
ATOM 717 N N . ILE A 1 91 ? -5.554 -3.543 -8.033 1.00 88.00 91 ILE A N 1
ATOM 718 C CA . ILE A 1 91 ? -4.576 -4.160 -8.939 1.00 88.00 91 ILE A CA 1
ATOM 719 C C . ILE A 1 91 ? -3.630 -3.054 -9.391 1.00 88.00 91 ILE A C 1
ATOM 721 O O . ILE A 1 91 ? -4.111 -2.030 -9.881 1.00 88.00 91 ILE A O 1
ATOM 725 N N . GLY A 1 92 ? -2.317 -3.253 -9.242 1.00 79.31 92 GLY A N 1
ATOM 726 C CA . GLY A 1 92 ? -1.329 -2.216 -9.556 1.00 79.31 92 GLY A CA 1
ATOM 727 C C . GLY A 1 92 ? -1.654 -0.881 -8.869 1.00 79.31 92 GLY A C 1
ATOM 728 O O . GLY A 1 92 ? -2.302 -0.862 -7.826 1.00 79.31 92 GLY A O 1
ATOM 729 N N . ARG A 1 93 ? -1.227 0.242 -9.458 1.00 76.38 93 ARG A N 1
ATOM 730 C CA . ARG A 1 93 ? -1.561 1.603 -8.988 1.00 76.38 93 ARG A CA 1
ATOM 731 C C . ARG A 1 93 ? -2.963 2.023 -9.446 1.00 76.38 93 ARG A C 1
ATOM 733 O O . ARG A 1 93 ? -3.366 1.672 -10.553 1.00 76.38 93 ARG A O 1
ATOM 740 N N . GLY A 1 94 ? -3.705 2.787 -8.631 1.00 71.81 94 GLY A N 1
ATOM 741 C CA . GLY A 1 94 ? -5.030 3.272 -9.041 1.00 71.81 94 GLY A CA 1
ATOM 742 C C . GLY A 1 94 ? -5.917 3.851 -7.935 1.00 71.81 94 GLY A C 1
ATOM 743 O O . GLY A 1 94 ? -5.820 5.025 -7.605 1.00 71.81 94 GLY A O 1
ATOM 744 N N . LYS A 1 95 ? -6.863 3.045 -7.424 1.00 72.81 95 LYS A N 1
ATOM 745 C CA . LYS A 1 95 ? -8.006 3.495 -6.592 1.00 72.81 95 LYS A CA 1
ATOM 746 C C . LYS A 1 95 ? -7.632 4.149 -5.254 1.00 72.81 95 LYS A C 1
ATOM 748 O O . LYS A 1 95 ? -8.486 4.775 -4.631 1.00 72.81 95 LYS A O 1
ATOM 753 N N . LEU A 1 96 ? -6.402 3.957 -4.795 1.00 83.12 96 LEU A N 1
ATOM 754 C CA . LEU A 1 96 ? -5.862 4.551 -3.580 1.00 83.12 96 LEU A CA 1
ATOM 755 C C . LEU A 1 96 ? -4.655 5.425 -3.944 1.00 83.12 96 LEU A C 1
ATOM 757 O O . LEU A 1 96 ? -4.002 5.140 -4.949 1.00 83.12 96 LEU A O 1
ATOM 761 N N . PRO A 1 97 ? -4.315 6.432 -3.116 1.00 87.06 97 PRO A N 1
ATOM 762 C CA . PRO A 1 97 ? -3.034 7.125 -3.208 1.00 87.06 97 PRO A CA 1
ATOM 763 C C . PRO A 1 97 ? -1.864 6.147 -3.373 1.00 87.06 97 PRO A C 1
ATOM 765 O O . PRO A 1 97 ? -1.882 5.046 -2.808 1.00 87.06 97 PRO A O 1
ATOM 768 N N . ASP A 1 98 ? -0.862 6.546 -4.152 1.00 87.44 98 ASP A N 1
ATOM 769 C CA . ASP A 1 98 ? 0.264 5.689 -4.532 1.00 87.44 98 ASP A CA 1
ATOM 770 C C . ASP A 1 98 ? 0.987 5.114 -3.307 1.00 87.44 98 ASP A C 1
ATOM 772 O O . ASP A 1 98 ? 1.369 3.943 -3.311 1.00 87.44 98 ASP A O 1
ATOM 776 N N . GLU A 1 99 ? 1.103 5.886 -2.225 1.00 90.00 99 GLU A N 1
ATOM 777 C CA . GLU A 1 99 ? 1.735 5.461 -0.975 1.00 90.00 99 GLU A CA 1
ATOM 778 C C . GLU A 1 99 ? 0.965 4.315 -0.304 1.00 90.00 99 GLU A C 1
ATOM 780 O O . GLU A 1 99 ? 1.568 3.361 0.190 1.00 90.00 99 GLU A O 1
ATOM 785 N N . LEU A 1 100 ? -0.372 4.371 -0.320 1.00 91.88 100 LEU A N 1
ATOM 786 C CA . LEU A 1 100 ? -1.221 3.312 0.237 1.00 91.88 100 LEU A CA 1
ATOM 787 C C . LEU A 1 100 ? -1.214 2.075 -0.654 1.00 91.88 100 LEU A C 1
ATOM 789 O O . LEU A 1 100 ? -1.151 0.955 -0.153 1.00 91.88 100 LEU A O 1
ATOM 793 N N . THR A 1 101 ? -1.269 2.276 -1.969 1.00 90.69 101 THR A N 1
ATOM 794 C CA . THR A 1 101 ? -1.267 1.176 -2.935 1.00 90.69 101 THR A CA 1
ATOM 795 C C . THR A 1 101 ? 0.044 0.397 -2.883 1.00 90.69 101 THR A C 1
ATOM 797 O O . THR A 1 101 ? 0.031 -0.831 -2.806 1.00 90.69 101 THR A O 1
ATOM 800 N N . THR A 1 102 ? 1.173 1.109 -2.845 1.00 89.06 102 THR A N 1
ATOM 801 C CA . THR A 1 102 ? 2.511 0.513 -2.728 1.00 89.06 102 THR A CA 1
ATOM 802 C C . THR A 1 102 ? 2.635 -0.277 -1.428 1.00 89.06 102 THR A C 1
ATOM 804 O O . THR A 1 102 ? 3.059 -1.430 -1.449 1.00 89.06 102 THR A O 1
ATOM 807 N N . ALA A 1 103 ? 2.190 0.298 -0.304 1.00 92.56 103 ALA A N 1
ATOM 808 C CA . ALA A 1 103 ? 2.189 -0.404 0.973 1.00 92.56 103 ALA A CA 1
ATOM 809 C C . ALA A 1 103 ? 1.310 -1.666 0.927 1.00 92.56 103 ALA A C 1
ATOM 811 O O . ALA A 1 103 ? 1.762 -2.734 1.323 1.00 92.56 103 ALA A O 1
ATOM 812 N N . ALA A 1 104 ? 0.089 -1.581 0.390 1.00 94.25 104 ALA A N 1
ATOM 813 C CA . ALA A 1 104 ? -0.830 -2.716 0.299 1.00 94.25 104 ALA A CA 1
ATOM 814 C C . ALA A 1 104 ? -0.256 -3.883 -0.519 1.00 94.25 104 ALA A C 1
ATOM 816 O O . ALA A 1 104 ? -0.356 -5.038 -0.112 1.00 94.25 104 ALA A O 1
ATOM 817 N N . LEU A 1 105 ? 0.368 -3.594 -1.663 1.00 92.06 105 LEU A N 1
ATOM 818 C CA . LEU A 1 105 ? 0.923 -4.617 -2.554 1.00 92.06 105 LEU A CA 1
ATOM 819 C C . LEU A 1 105 ? 2.161 -5.319 -1.978 1.00 92.06 105 LEU A C 1
ATOM 821 O O . LEU A 1 105 ? 2.536 -6.387 -2.467 1.00 92.06 105 LEU A O 1
ATOM 825 N N . GLN A 1 106 ? 2.769 -4.780 -0.921 1.00 91.00 106 GLN A N 1
ATOM 826 C CA . GLN A 1 106 ? 3.882 -5.410 -0.203 1.00 91.00 106 GLN A CA 1
ATOM 827 C C . GLN A 1 106 ? 3.428 -6.321 0.949 1.00 91.00 106 GLN A C 1
ATOM 829 O O . GLN A 1 106 ? 4.217 -7.135 1.424 1.00 91.00 106 GLN A O 1
ATOM 834 N N . LEU A 1 107 ? 2.166 -6.229 1.373 1.00 94.00 107 LEU A N 1
ATOM 835 C CA . LEU A 1 107 ? 1.634 -6.976 2.512 1.00 94.00 107 LEU A CA 1
ATOM 836 C C . LEU A 1 107 ? 1.087 -8.354 2.133 1.00 94.00 107 LEU A C 1
ATOM 838 O O . LEU A 1 107 ? 0.554 -8.577 1.040 1.00 94.00 107 LEU A O 1
ATOM 842 N N . ARG A 1 108 ? 1.150 -9.285 3.080 1.00 95.25 108 ARG A N 1
ATOM 843 C CA . ARG A 1 108 ? 0.447 -10.572 3.023 1.00 95.25 108 ARG A CA 1
ATOM 844 C C . ARG A 1 108 ? -1.001 -10.413 3.488 1.00 95.25 108 ARG A C 1
ATOM 846 O O . ARG A 1 108 ? -1.358 -9.444 4.152 1.00 95.25 108 ARG A O 1
ATOM 853 N N . ALA A 1 109 ? -1.839 -11.396 3.163 1.00 95.94 109 ALA A N 1
ATOM 854 C CA . ALA A 1 109 ? -3.198 -11.448 3.693 1.00 95.94 109 ALA A CA 1
ATOM 855 C C . ALA A 1 109 ? -3.181 -11.486 5.234 1.00 95.94 109 ALA A C 1
ATOM 857 O O . ALA A 1 109 ? -2.411 -12.234 5.835 1.00 95.94 109 ALA A O 1
ATOM 858 N N . GLY A 1 110 ? -4.019 -10.658 5.850 1.00 95.38 110 GLY A N 1
ATOM 859 C CA . GLY A 1 110 ? -4.102 -10.419 7.289 1.00 95.38 110 GLY A CA 1
ATOM 860 C C . GLY A 1 110 ? -3.202 -9.293 7.808 1.00 95.38 110 GLY A C 1
ATOM 861 O O . GLY A 1 110 ? -3.463 -8.782 8.896 1.00 95.38 110 GLY A O 1
ATOM 862 N N . GLU A 1 111 ? -2.179 -8.872 7.059 1.00 97.06 111 GLU A N 1
ATOM 863 C CA . GLU A 1 111 ? -1.232 -7.859 7.530 1.00 97.06 111 GLU A CA 1
ATOM 864 C C . GLU A 1 111 ? -1.770 -6.429 7.385 1.00 97.06 111 GLU A C 1
ATOM 866 O O . GLU A 1 111 ? -2.652 -6.133 6.571 1.00 97.06 111 GLU A O 1
ATOM 871 N N . LEU A 1 112 ? -1.200 -5.531 8.194 1.00 97.12 112 LEU A N 1
ATOM 872 C CA . LEU A 1 112 ? -1.536 -4.116 8.235 1.00 97.12 112 LEU A CA 1
ATOM 873 C C . LEU A 1 112 ? -0.338 -3.249 7.840 1.00 97.12 112 LEU A C 1
ATOM 875 O O . LEU A 1 112 ? 0.803 -3.536 8.206 1.00 97.12 112 LEU A O 1
ATOM 879 N N . ALA A 1 113 ? -0.613 -2.120 7.187 1.00 96.19 113 ALA A N 1
ATOM 880 C CA . ALA A 1 113 ? 0.367 -1.059 6.972 1.00 96.19 113 ALA A CA 1
ATOM 881 C C . ALA A 1 113 ? -0.143 0.284 7.476 1.00 96.19 113 ALA A C 1
ATOM 883 O O . ALA A 1 113 ? -1.332 0.603 7.431 1.00 96.19 113 ALA A O 1
ATOM 884 N N . GLY A 1 114 ? 0.817 1.083 7.930 1.00 94.44 114 GLY A N 1
ATOM 885 C CA . GLY A 1 114 ? 0.603 2.399 8.495 1.00 94.44 114 GLY A CA 1
ATOM 886 C C . GLY A 1 114 ? 0.829 2.476 10.005 1.00 94.44 114 GLY A C 1
ATOM 887 O O . GLY A 1 114 ? 1.247 1.494 10.632 1.00 94.44 114 GLY A O 1
ATOM 888 N N . PRO A 1 115 ? 0.601 3.664 10.586 1.00 97.00 115 PRO A N 1
ATOM 889 C CA . PRO A 1 115 ? -0.089 4.802 9.965 1.00 97.00 115 PRO A CA 1
ATOM 890 C C . PRO A 1 115 ? 0.680 5.453 8.799 1.00 97.00 115 PRO A C 1
ATOM 892 O O . PRO A 1 115 ? 1.898 5.581 8.870 1.00 97.00 115 PRO A O 1
ATOM 895 N N . ILE A 1 116 ? -0.020 5.851 7.732 1.00 96.38 116 ILE A N 1
ATOM 896 C CA . ILE A 1 116 ? 0.541 6.499 6.533 1.00 96.38 116 ILE A CA 1
ATOM 897 C C . ILE A 1 116 ? -0.066 7.895 6.396 1.00 96.38 116 ILE A C 1
ATOM 899 O O . ILE A 1 116 ? -1.289 8.046 6.401 1.00 96.38 116 ILE A O 1
ATOM 903 N N . ARG A 1 117 ? 0.783 8.919 6.268 1.00 94.69 117 ARG A N 1
ATOM 904 C CA . ARG A 1 117 ? 0.362 10.311 6.061 1.00 94.69 117 ARG A CA 1
ATOM 905 C C . ARG A 1 117 ? 0.122 10.581 4.579 1.00 94.69 117 ARG A C 1
ATOM 907 O O . ARG A 1 117 ? 0.917 10.184 3.738 1.00 94.69 117 ARG A O 1
ATOM 914 N N . THR A 1 118 ? -0.943 11.311 4.286 1.00 92.12 118 THR A N 1
ATOM 915 C CA . THR A 1 118 ? -1.278 11.841 2.957 1.00 92.12 118 THR A CA 1
ATOM 916 C C . THR A 1 118 ? -1.727 13.293 3.101 1.00 92.12 118 THR A C 1
ATOM 918 O O . THR A 1 118 ? -1.963 13.762 4.216 1.00 92.12 118 THR A O 1
ATOM 921 N N . SER A 1 119 ? -1.944 13.991 1.987 1.00 89.38 119 SER A N 1
ATOM 922 C CA . SER A 1 119 ? -2.523 15.343 1.987 1.00 89.38 119 SER A CA 1
ATOM 923 C C . SER A 1 119 ? -3.921 15.432 2.620 1.00 89.38 119 SER A C 1
ATOM 925 O O . SER A 1 119 ? -4.342 16.514 3.019 1.00 89.38 119 SER A O 1
ATOM 927 N N . PHE A 1 120 ? -4.644 14.314 2.735 1.00 87.75 120 PHE A N 1
ATOM 928 C CA . PHE A 1 120 ? -5.994 14.272 3.304 1.00 87.75 120 PHE A CA 1
ATOM 929 C C . PHE A 1 120 ? -6.013 13.997 4.816 1.00 87.75 120 PHE A C 1
ATOM 931 O O . PHE A 1 120 ? -7.029 14.230 5.473 1.00 87.75 120 PHE A O 1
ATOM 938 N N . GLY A 1 121 ? -4.918 13.475 5.371 1.00 94.25 121 GLY A N 1
ATOM 939 C CA . GLY A 1 121 ? -4.838 12.997 6.748 1.00 94.25 121 GLY A CA 1
ATOM 940 C C . GLY A 1 121 ? -4.057 11.691 6.851 1.00 94.25 121 GLY A C 1
ATOM 941 O O . GLY A 1 121 ? -3.152 11.432 6.053 1.00 94.25 121 GLY A O 1
ATOM 942 N N . VAL A 1 122 ? -4.409 10.862 7.832 1.00 97.44 122 VAL A N 1
ATOM 943 C CA . VAL A 1 122 ? -3.659 9.651 8.185 1.00 97.44 122 VAL A CA 1
ATOM 944 C C . VAL A 1 122 ? -4.509 8.403 7.963 1.00 97.44 122 VAL A C 1
ATOM 946 O O . VAL A 1 122 ? -5.703 8.377 8.274 1.00 97.44 122 VAL A O 1
ATOM 949 N N . HIS A 1 123 ? -3.868 7.363 7.441 1.00 96.88 123 HIS A N 1
ATOM 950 C CA . HIS A 1 123 ? -4.502 6.114 7.037 1.00 96.88 123 HIS A CA 1
ATOM 951 C C . HIS A 1 123 ? -3.851 4.916 7.716 1.00 96.88 123 HIS A C 1
ATOM 953 O O . HIS A 1 123 ? -2.637 4.884 7.908 1.00 96.88 123 HIS A O 1
ATOM 959 N N . LEU A 1 124 ? -4.650 3.903 8.020 1.00 97.62 124 LEU A N 1
ATOM 960 C CA . LEU A 1 124 ? -4.207 2.554 8.350 1.00 97.62 124 LEU A CA 1
ATOM 961 C C . LEU A 1 124 ? -4.901 1.605 7.371 1.00 97.62 124 LEU A C 1
ATOM 963 O O . LEU A 1 124 ? -6.100 1.744 7.133 1.00 97.62 124 LEU A O 1
ATOM 967 N N . ILE A 1 125 ? -4.163 0.672 6.783 1.00 96.69 125 ILE A N 1
ATOM 968 C CA . ILE A 1 125 ? -4.695 -0.266 5.790 1.00 96.69 125 ILE A CA 1
ATOM 969 C C . ILE A 1 125 ? -4.486 -1.704 6.249 1.00 96.69 125 ILE A C 1
ATOM 971 O O . ILE A 1 125 ? -3.514 -1.994 6.943 1.00 96.69 125 ILE A O 1
ATOM 975 N N . GLN A 1 126 ? -5.378 -2.592 5.826 1.00 97.44 126 GLN A N 1
ATOM 976 C CA . GLN A 1 126 ? -5.259 -4.035 6.002 1.00 97.44 126 GLN A CA 1
ATOM 977 C C . GLN A 1 126 ? -5.467 -4.727 4.655 1.00 97.44 126 GLN A C 1
ATOM 979 O O . GLN A 1 126 ? -6.403 -4.387 3.925 1.00 97.44 126 GLN A O 1
ATOM 984 N N . VAL A 1 127 ? -4.640 -5.727 4.346 1.00 97.31 127 VAL A N 1
ATOM 985 C CA . VAL A 1 127 ? -4.908 -6.655 3.240 1.00 97.31 127 VAL A CA 1
ATOM 986 C C . VAL A 1 127 ? -5.760 -7.798 3.772 1.00 97.31 127 VAL A C 1
ATOM 988 O O . VAL A 1 127 ? -5.294 -8.611 4.558 1.00 97.31 127 VAL A O 1
ATOM 991 N N . ALA A 1 128 ? -7.020 -7.861 3.356 1.00 96.38 128 ALA A N 1
ATOM 992 C CA . ALA A 1 128 ? -7.928 -8.940 3.728 1.00 96.38 128 ALA A CA 1
ATOM 993 C C . ALA A 1 128 ? -7.617 -10.220 2.942 1.00 96.38 128 ALA A C 1
ATOM 995 O O . ALA A 1 128 ? -7.5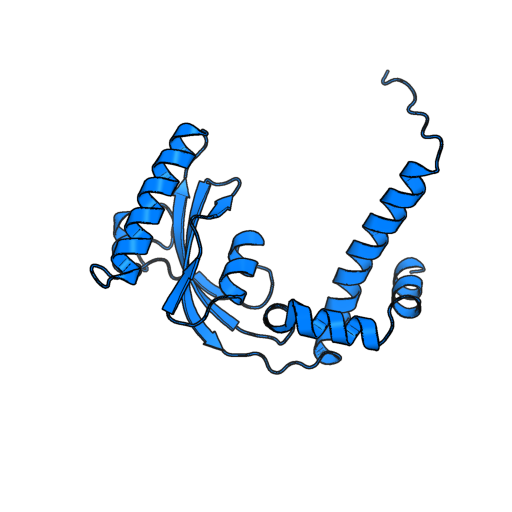48 -11.306 3.509 1.00 96.38 128 ALA A O 1
ATOM 996 N N . GLU A 1 129 ? -7.400 -10.076 1.635 1.00 96.81 129 GLU A N 1
ATOM 997 C CA . GLU A 1 129 ? -7.157 -11.182 0.710 1.00 96.81 129 GLU A CA 1
ATOM 998 C C . GLU A 1 129 ? -6.086 -10.778 -0.306 1.00 96.81 129 GLU A C 1
ATOM 1000 O O . GLU A 1 129 ? -5.955 -9.600 -0.654 1.00 96.81 129 GLU A O 1
ATOM 1005 N N . ARG A 1 130 ? -5.321 -11.756 -0.795 1.00 96.06 130 ARG A N 1
ATOM 1006 C CA . ARG A 1 130 ? -4.276 -11.550 -1.800 1.00 96.06 130 ARG A CA 1
ATOM 1007 C C . ARG A 1 130 ? -4.304 -12.669 -2.827 1.00 96.06 130 ARG A C 1
ATOM 1009 O O . ARG A 1 130 ? -4.219 -13.840 -2.474 1.00 96.06 130 ARG A O 1
ATOM 1016 N N . GLU A 1 131 ? -4.327 -12.279 -4.090 1.00 95.62 131 GLU A N 1
ATOM 1017 C CA . GLU A 1 131 ? -4.249 -13.163 -5.243 1.00 95.62 131 GLU A CA 1
ATOM 1018 C C . GLU A 1 131 ? -2.988 -12.822 -6.043 1.00 95.62 131 GLU A C 1
ATOM 1020 O O . GLU A 1 131 ? -2.912 -11.734 -6.623 1.00 95.62 131 GLU A O 1
ATOM 1025 N N . PRO A 1 132 ? -1.976 -13.708 -6.052 1.00 92.81 132 PRO A N 1
ATOM 1026 C CA . PRO A 1 132 ? -0.760 -13.497 -6.824 1.00 92.81 132 PRO A CA 1
ATOM 1027 C C . PRO A 1 132 ? -1.041 -13.385 -8.321 1.00 92.81 132 PRO A C 1
ATOM 1029 O O . PRO A 1 132 ? -1.852 -14.128 -8.878 1.00 92.81 132 PRO A O 1
ATOM 1032 N N . GLY A 1 133 ? -0.326 -12.471 -8.962 1.00 93.12 133 GLY A N 1
ATOM 1033 C CA . GLY A 1 133 ? -0.341 -12.305 -10.401 1.00 93.12 133 GLY A CA 1
ATOM 1034 C C . GLY A 1 133 ? 0.436 -13.398 -11.137 1.00 93.12 133 GLY A C 1
ATOM 1035 O O . GLY A 1 133 ? 1.246 -14.124 -10.558 1.00 93.12 133 GLY A O 1
ATOM 1036 N N . GLN A 1 134 ? 0.172 -13.522 -12.436 1.00 93.94 134 GLN A N 1
ATOM 1037 C CA . GLN A 1 134 ? 0.813 -14.506 -13.319 1.00 93.94 134 GLN A CA 1
ATOM 1038 C C . GLN A 1 134 ? 1.381 -13.888 -14.598 1.00 93.94 134 GLN A C 1
ATOM 1040 O O . GLN A 1 134 ? 1.930 -14.613 -15.425 1.00 93.94 134 GLN A O 1
ATOM 1045 N N . LEU A 1 135 ? 1.259 -12.569 -14.776 1.00 93.81 135 LEU A N 1
ATOM 1046 C CA . LEU A 1 135 ? 1.811 -11.897 -15.944 1.00 93.81 135 LEU A CA 1
ATOM 1047 C C . LEU A 1 135 ? 3.337 -12.022 -15.940 1.00 93.81 135 LEU A C 1
ATOM 1049 O O . LEU A 1 135 ? 3.983 -12.004 -14.891 1.00 93.81 135 LEU A O 1
ATOM 1053 N N . SER A 1 136 ? 3.906 -12.173 -17.127 1.00 95.25 136 SER A N 1
ATOM 1054 C CA . SER A 1 136 ? 5.345 -12.196 -17.354 1.00 95.25 136 SER A CA 1
ATOM 1055 C C . SER A 1 136 ? 5.898 -10.776 -17.561 1.00 95.25 136 SER A C 1
ATOM 1057 O O . SER A 1 136 ? 5.134 -9.841 -17.826 1.00 95.25 136 SER A O 1
ATOM 1059 N N . PRO A 1 137 ? 7.232 -10.588 -17.522 1.00 93.88 137 PRO A N 1
ATOM 1060 C CA . PRO A 1 137 ? 7.849 -9.322 -17.919 1.00 93.88 137 PRO A CA 1
ATOM 1061 C C . PRO A 1 137 ? 7.440 -8.852 -19.323 1.00 93.88 137 PRO A C 1
ATOM 1063 O O . PRO A 1 137 ? 7.377 -7.650 -19.566 1.00 93.88 137 PRO A O 1
ATOM 1066 N N . GLU A 1 138 ? 7.158 -9.783 -20.240 1.00 93.88 138 GLU A N 1
ATOM 1067 C CA . GLU A 1 138 ? 6.737 -9.455 -21.606 1.00 93.88 138 GLU A CA 1
ATOM 1068 C C . GLU A 1 138 ? 5.289 -8.955 -21.648 1.00 93.88 138 GLU A C 1
ATOM 1070 O O . GLU A 1 138 ? 4.998 -7.976 -22.335 1.00 93.88 138 GLU A O 1
ATOM 1075 N N . ASP A 1 139 ? 4.398 -9.547 -20.848 1.00 94.69 139 ASP A N 1
ATOM 1076 C CA . ASP A 1 139 ? 3.011 -9.080 -20.714 1.00 94.69 139 ASP A CA 1
ATOM 1077 C C . ASP A 1 139 ? 2.958 -7.670 -20.105 1.00 94.69 139 ASP A C 1
ATOM 1079 O O . ASP A 1 139 ? 2.194 -6.809 -20.545 1.00 94.69 139 ASP A O 1
ATOM 1083 N N . ALA A 1 140 ? 3.819 -7.408 -19.116 1.00 93.56 140 ALA A N 1
ATOM 1084 C CA . ALA A 1 140 ? 3.937 -6.112 -18.452 1.00 93.56 140 ALA A CA 1
ATOM 1085 C C . ALA A 1 140 ? 4.813 -5.101 -19.219 1.00 93.56 140 ALA A C 1
ATOM 1087 O O . ALA A 1 140 ? 4.918 -3.939 -18.809 1.00 93.56 140 ALA A O 1
ATOM 1088 N N . ARG A 1 141 ? 5.432 -5.496 -20.342 1.00 92.75 141 ARG A N 1
ATOM 1089 C CA . ARG A 1 141 ? 6.413 -4.683 -21.081 1.00 92.75 141 ARG A CA 1
ATOM 1090 C C . ARG A 1 141 ? 5.923 -3.273 -21.416 1.00 92.75 141 ARG A C 1
ATOM 1092 O O . ARG A 1 141 ? 6.687 -2.336 -21.177 1.00 92.75 141 ARG A O 1
ATOM 1099 N N . PRO A 1 142 ? 4.690 -3.058 -21.920 1.00 91.75 142 PRO A N 1
ATOM 1100 C CA . PRO A 1 142 ? 4.213 -1.708 -22.215 1.00 91.75 142 PRO A CA 1
ATOM 1101 C C . PRO A 1 142 ? 4.183 -0.810 -20.973 1.00 91.75 142 PRO A C 1
ATOM 1103 O O . PRO A 1 142 ? 4.572 0.353 -21.044 1.00 91.75 142 PRO A O 1
ATOM 1106 N N . GLN A 1 143 ? 3.770 -1.360 -19.829 1.00 90.75 143 GLN A N 1
ATOM 1107 C CA . GLN A 1 143 ?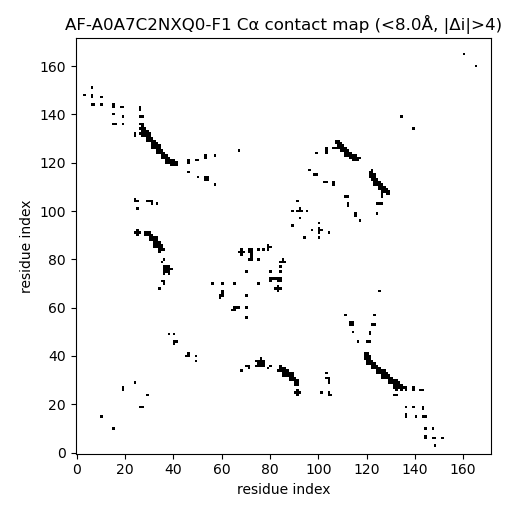 3.700 -0.627 -18.568 1.00 90.75 143 GLN A CA 1
ATOM 1108 C C . GLN A 1 143 ? 5.097 -0.345 -18.002 1.00 90.75 143 GLN A C 1
ATOM 1110 O O . GLN A 1 143 ? 5.346 0.748 -17.500 1.00 90.75 143 GLN A O 1
ATOM 1115 N N . ILE A 1 144 ? 6.025 -1.299 -18.116 1.00 92.62 144 ILE A N 1
ATOM 1116 C CA . ILE A 1 144 ? 7.422 -1.123 -17.693 1.00 92.62 144 ILE A CA 1
ATOM 1117 C C . ILE A 1 144 ? 8.100 -0.025 -18.515 1.00 92.62 144 ILE A C 1
ATOM 1119 O O . ILE A 1 144 ? 8.743 0.855 -17.947 1.00 92.62 144 ILE A O 1
ATOM 1123 N N . LEU A 1 145 ? 7.924 -0.038 -19.841 1.00 91.75 145 LEU A N 1
ATOM 1124 C CA . LEU A 1 145 ? 8.491 0.984 -20.723 1.00 91.75 145 LEU A CA 1
ATOM 1125 C C . LEU A 1 145 ? 7.945 2.377 -20.415 1.00 91.75 145 LEU A C 1
ATOM 1127 O O . LEU A 1 145 ? 8.710 3.336 -20.451 1.00 91.75 145 LEU A O 1
ATOM 1131 N N . ASP A 1 146 ? 6.659 2.502 -20.083 1.00 90.44 146 ASP A N 1
ATOM 1132 C CA . ASP A 1 146 ? 6.085 3.786 -19.675 1.00 90.44 146 ASP A CA 1
ATOM 1133 C C . ASP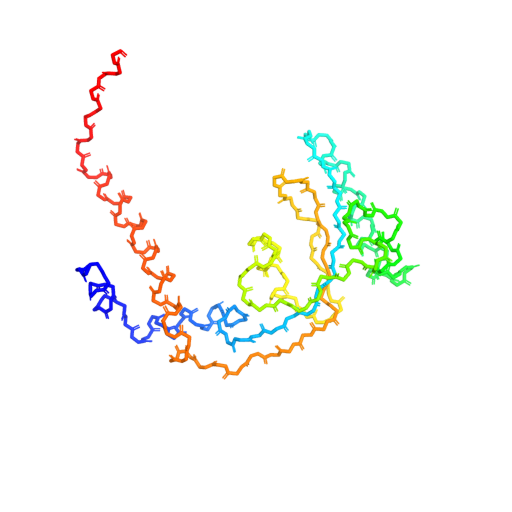 A 1 146 ? 6.725 4.311 -18.379 1.00 90.44 146 ASP A C 1
ATOM 1135 O O . ASP A 1 146 ? 7.155 5.464 -18.316 1.00 90.44 146 ASP A O 1
ATOM 1139 N N . ARG A 1 147 ? 6.896 3.447 -17.372 1.00 89.56 147 ARG A N 1
ATOM 1140 C CA . ARG A 1 147 ? 7.537 3.832 -16.104 1.00 89.56 147 ARG A CA 1
ATOM 1141 C C . ARG A 1 147 ? 9.012 4.201 -16.285 1.00 89.56 147 ARG A C 1
ATOM 1143 O O . ARG A 1 147 ? 9.449 5.242 -15.798 1.00 89.56 147 ARG A O 1
ATOM 1150 N N . LEU A 1 148 ? 9.769 3.391 -17.024 1.00 89.50 148 LEU A N 1
ATOM 1151 C CA . LEU A 1 148 ? 11.180 3.659 -17.322 1.00 89.50 148 LEU A CA 1
ATOM 1152 C C . LEU A 1 148 ? 11.353 4.906 -18.202 1.00 89.50 148 LEU A C 1
ATOM 1154 O O . LEU A 1 148 ? 12.293 5.668 -18.004 1.00 89.50 148 LEU A O 1
ATOM 1158 N N . SER A 1 149 ? 10.426 5.160 -19.130 1.00 89.31 149 SER A N 1
ATOM 1159 C CA . SER A 1 149 ? 10.375 6.394 -19.927 1.00 89.31 149 SER A CA 1
ATOM 1160 C C . SER A 1 149 ? 10.270 7.630 -19.034 1.00 89.31 149 SER A C 1
ATOM 1162 O O . SER A 1 149 ? 11.012 8.592 -19.228 1.00 89.31 149 SER A O 1
ATOM 1164 N N . GLN A 1 150 ? 9.377 7.610 -18.039 1.00 86.62 150 GLN A N 1
ATOM 1165 C CA . GLN A 1 150 ? 9.202 8.728 -17.108 1.00 86.62 150 GLN A CA 1
ATOM 1166 C C . GLN A 1 150 ? 10.463 8.976 -16.268 1.00 86.62 150 GLN A C 1
ATOM 1168 O O . GLN A 1 150 ? 10.860 10.130 -16.095 1.00 86.62 150 GLN A O 1
ATOM 1173 N N . GLN A 1 151 ? 11.121 7.909 -15.803 1.00 85.94 151 GLN A N 1
ATOM 1174 C CA . GLN A 1 151 ? 12.390 7.997 -15.069 1.00 85.94 151 GLN A CA 1
ATOM 1175 C C . GLN A 1 151 ? 13.509 8.568 -15.946 1.00 85.94 151 GLN A C 1
ATOM 1177 O O . GLN A 1 151 ? 14.119 9.574 -15.594 1.00 85.94 151 GLN A O 1
ATOM 1182 N N . LEU A 1 152 ? 13.702 8.006 -17.142 1.00 86.25 152 LEU A N 1
ATOM 1183 C CA . LEU A 1 152 ? 14.722 8.456 -18.086 1.00 86.25 152 LEU A CA 1
ATOM 1184 C C . LEU A 1 152 ? 14.516 9.919 -18.493 1.00 86.25 152 LEU A C 1
ATOM 1186 O O . LEU A 1 152 ? 15.482 10.667 -18.643 1.00 86.25 152 LEU A O 1
ATOM 1190 N N . TRP A 1 153 ? 13.261 10.342 -18.658 1.00 84.81 153 TRP A N 1
ATOM 1191 C CA . TRP A 1 153 ? 12.928 11.734 -18.937 1.00 84.81 153 TRP A CA 1
ATOM 1192 C C . TRP A 1 153 ? 13.332 12.649 -17.781 1.00 84.81 153 TRP A C 1
ATOM 1194 O O . TRP A 1 153 ? 13.994 13.663 -18.007 1.00 84.81 153 TRP A O 1
ATOM 1204 N N . ALA A 1 154 ? 12.959 12.294 -16.548 1.00 84.62 154 ALA A N 1
ATOM 1205 C CA . ALA A 1 154 ? 13.304 13.066 -15.359 1.00 84.62 154 ALA A CA 1
ATOM 1206 C C . ALA A 1 154 ? 14.827 13.205 -15.197 1.00 84.62 154 ALA A C 1
ATOM 1208 O O . ALA A 1 154 ? 15.316 14.320 -14.997 1.00 84.62 154 ALA A O 1
ATOM 1209 N N . ASP A 1 155 ? 15.567 12.111 -15.379 1.00 83.00 155 ASP A N 1
ATOM 1210 C CA . ASP A 1 155 ? 17.0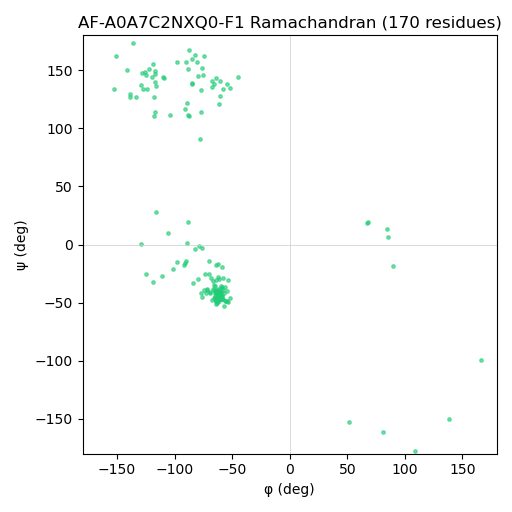29 12.081 -15.290 1.00 83.00 155 ASP A CA 1
ATOM 1211 C C . ASP A 1 155 ? 17.686 12.914 -16.394 1.00 83.00 155 ASP A C 1
ATOM 1213 O O . ASP A 1 155 ? 18.591 13.710 -16.131 1.00 83.00 155 ASP A O 1
ATOM 1217 N N . THR A 1 156 ? 17.195 12.789 -17.631 1.00 81.62 156 THR A N 1
ATOM 1218 C CA . THR A 1 156 ? 17.689 13.572 -18.772 1.00 81.62 156 THR A CA 1
ATOM 1219 C C . THR A 1 156 ? 17.473 15.062 -18.528 1.00 81.62 156 THR A C 1
ATOM 1221 O O . THR A 1 156 ? 18.407 15.852 -18.643 1.00 81.62 156 THR A O 1
ATOM 1224 N N . VAL A 1 157 ? 16.266 15.466 -18.123 1.00 83.06 157 VAL A N 1
ATOM 1225 C CA . VAL A 1 157 ? 15.952 16.869 -17.819 1.00 83.06 157 VAL A CA 1
ATOM 1226 C C . VAL A 1 157 ? 16.807 17.392 -16.664 1.00 83.06 157 VAL A C 1
ATOM 1228 O O . VAL A 1 157 ? 17.285 18.524 -16.732 1.00 83.06 157 VAL A O 1
ATOM 1231 N N . ALA A 1 158 ? 17.013 16.601 -15.609 1.00 81.12 158 ALA A N 1
ATOM 1232 C CA . ALA A 1 158 ? 17.852 16.989 -14.479 1.00 81.12 158 ALA A CA 1
ATOM 1233 C C . ALA A 1 158 ? 19.317 17.200 -14.901 1.00 81.12 158 ALA A C 1
ATOM 1235 O O . ALA A 1 158 ? 19.914 18.228 -14.567 1.00 81.12 158 ALA A O 1
ATOM 1236 N N . ASN A 1 159 ? 19.872 16.274 -15.686 1.00 81.88 159 ASN A N 1
ATOM 1237 C CA . ASN A 1 159 ? 21.238 16.362 -16.196 1.00 81.88 159 ASN A CA 1
ATOM 1238 C C . ASN A 1 159 ? 21.417 17.570 -17.129 1.00 81.88 159 ASN A C 1
ATOM 1240 O O . ASN A 1 159 ? 22.328 18.373 -16.921 1.00 81.88 159 ASN A O 1
ATOM 1244 N N . GLU A 1 160 ? 20.519 17.771 -18.094 1.00 83.25 160 GLU A N 1
ATOM 1245 C CA . GLU A 1 160 ? 20.598 18.908 -19.018 1.00 83.25 160 GLU A CA 1
ATOM 1246 C C . GLU A 1 160 ? 20.442 20.253 -18.293 1.00 83.25 160 GLU A C 1
ATOM 1248 O O . GLU A 1 160 ? 21.201 21.187 -18.553 1.00 83.25 160 GLU A O 1
ATOM 1253 N N . ARG A 1 161 ? 19.540 20.359 -17.304 1.00 76.31 161 ARG A N 1
ATOM 1254 C CA . ARG A 1 161 ? 19.415 21.565 -16.460 1.00 76.31 161 ARG A CA 1
ATOM 1255 C C . ARG A 1 161 ? 20.697 21.892 -15.699 1.00 76.31 161 ARG A C 1
ATOM 1257 O O . ARG A 1 161 ? 21.002 23.067 -15.534 1.00 76.31 161 ARG A O 1
ATOM 1264 N N . SER A 1 162 ? 21.439 20.881 -15.244 1.00 77.38 162 SER A N 1
ATOM 1265 C CA . SER A 1 162 ? 22.706 21.088 -14.525 1.00 77.38 162 SER A CA 1
ATOM 1266 C C . SER A 1 162 ? 23.831 21.617 -15.424 1.00 77.38 162 SER A C 1
ATOM 1268 O O . SER A 1 162 ? 24.753 22.272 -14.942 1.00 77.38 162 SER A O 1
ATOM 1270 N N . ARG A 1 163 ? 23.749 21.350 -16.734 1.00 76.81 163 ARG A N 1
ATOM 1271 C CA . ARG A 1 163 ? 24.771 21.705 -17.732 1.00 76.81 163 ARG A CA 1
ATOM 1272 C C . ARG A 1 163 ? 24.409 22.947 -18.546 1.00 76.81 163 ARG A C 1
ATOM 1274 O O . ARG A 1 163 ? 25.292 23.579 -19.123 1.00 76.81 163 ARG A O 1
ATOM 1281 N N . ALA A 1 164 ? 23.130 23.308 -18.604 1.00 71.25 164 ALA A N 1
ATOM 1282 C CA . ALA A 1 164 ? 22.643 24.456 -19.353 1.00 71.25 164 ALA A CA 1
ATOM 1283 C C . ALA A 1 164 ? 22.752 25.761 -18.550 1.00 71.25 164 ALA A C 1
ATOM 1285 O O . ALA A 1 164 ? 22.392 25.837 -17.376 1.00 71.25 164 ALA A O 1
ATOM 1286 N N . LYS A 1 165 ? 23.167 26.848 -19.213 1.00 64.69 165 LYS A N 1
ATOM 1287 C CA . LYS A 1 165 ? 23.074 28.201 -18.650 1.00 64.69 165 LYS A CA 1
ATOM 1288 C C . LYS A 1 165 ? 21.629 28.695 -18.763 1.00 64.69 165 LYS A C 1
ATOM 1290 O O . LYS A 1 165 ? 21.245 29.274 -19.776 1.00 64.69 165 LYS A O 1
ATOM 1295 N N . ILE A 1 166 ? 20.821 28.448 -17.734 1.00 65.69 166 ILE A N 1
ATOM 1296 C CA . ILE A 1 166 ? 19.424 28.899 -17.687 1.00 65.69 166 ILE A CA 1
ATOM 1297 C C . ILE A 1 166 ? 19.396 30.395 -17.343 1.00 65.69 166 ILE A C 1
ATOM 1299 O O . ILE A 1 166 ? 19.773 30.794 -16.244 1.00 65.69 166 ILE A O 1
ATOM 1303 N N . VAL A 1 167 ? 18.947 31.230 -18.283 1.00 67.44 167 VAL A N 1
ATOM 1304 C CA . VAL A 1 167 ? 18.693 32.659 -18.052 1.00 67.44 167 VAL A CA 1
ATOM 1305 C C . VAL A 1 167 ? 17.184 32.859 -17.945 1.00 67.44 167 VAL A C 1
ATOM 1307 O O . VAL A 1 167 ? 16.472 32.698 -18.932 1.00 67.44 167 VAL A O 1
ATOM 1310 N N . MET A 1 168 ? 16.698 33.202 -16.751 1.00 54.16 168 MET A N 1
ATOM 1311 C CA . MET A 1 168 ? 15.304 33.599 -16.536 1.00 54.16 168 MET A CA 1
ATOM 1312 C C . MET A 1 168 ? 15.193 35.116 -16.755 1.00 54.16 168 MET A C 1
ATOM 1314 O O . MET A 1 168 ? 15.761 35.869 -15.961 1.00 54.16 168 MET A O 1
ATOM 1318 N N . PRO A 1 169 ? 14.517 35.601 -17.812 1.00 50.44 169 PRO A N 1
ATOM 1319 C CA . PRO A 1 169 ? 14.232 37.026 -17.935 1.00 50.44 169 PRO A CA 1
ATOM 1320 C C . PRO A 1 169 ? 13.280 37.448 -16.807 1.00 50.44 169 PRO A C 1
ATOM 1322 O O . PRO A 1 169 ? 12.355 36.712 -16.466 1.00 50.44 169 PRO A O 1
ATOM 1325 N N . ALA A 1 170 ? 13.532 38.610 -16.200 1.00 51.50 170 ALA A N 1
ATOM 1326 C CA . ALA A 1 170 ? 12.750 39.110 -15.072 1.00 51.50 170 ALA A CA 1
ATOM 1327 C C . ALA A 1 170 ? 11.248 39.169 -15.404 1.00 51.50 170 ALA A C 1
ATOM 1329 O O . ALA A 1 170 ? 10.865 39.585 -16.501 1.00 51.50 170 ALA A O 1
ATOM 1330 N N . ALA A 1 171 ? 10.410 38.754 -14.448 1.00 53.72 171 ALA A N 1
ATOM 1331 C CA . ALA A 1 171 ? 8.964 38.915 -14.541 1.00 53.72 171 ALA A CA 1
ATOM 1332 C C . ALA A 1 171 ? 8.632 40.415 -14.640 1.00 53.72 171 ALA A C 1
ATOM 1334 O O . ALA A 1 171 ? 9.154 41.207 -13.855 1.00 53.72 171 ALA A O 1
ATOM 1335 N N . ARG A 1 172 ? 7.837 40.785 -15.649 1.00 48.69 172 ARG A N 1
ATOM 1336 C CA . ARG A 1 172 ? 7.332 42.152 -15.840 1.00 48.69 172 ARG A CA 1
ATOM 1337 C C . ARG A 1 172 ? 6.225 42.473 -14.851 1.00 48.69 172 ARG A C 1
ATOM 1339 O O . ARG A 1 172 ? 5.435 41.547 -14.562 1.00 48.69 172 ARG A O 1
#

Solvent-accessible surface area (backbone atoms only — not comparable to full-atom values): 9515 Å² total; per-residue (Å²): 118,68,65,63,56,48,44,64,71,71,57,48,72,66,56,50,45,53,53,34,65,78,40,34,50,56,49,18,64,16,33,37,28,34,28,46,30,34,41,78,32,88,49,75,67,47,41,53,54,52,43,52,51,45,47,50,53,50,51,36,35,78,70,66,78,44,55,65,37,58,51,10,52,74,65,30,71,43,90,36,11,88,66,33,8,55,73,48,76,46,53,41,78,67,101,48,61,64,72,58,35,56,51,51,57,74,52,53,60,73,36,72,47,66,62,41,82,54,97,70,17,41,34,35,38,34,25,69,39,68,46,85,42,80,49,46,56,74,75,30,36,71,61,50,51,52,55,51,41,54,50,53,48,52,53,51,52,53,53,50,57,75,72,48,90,83,81,81,79,79,86,129

Radius of gyration: 20.63 Å; Cα contacts (8 Å, |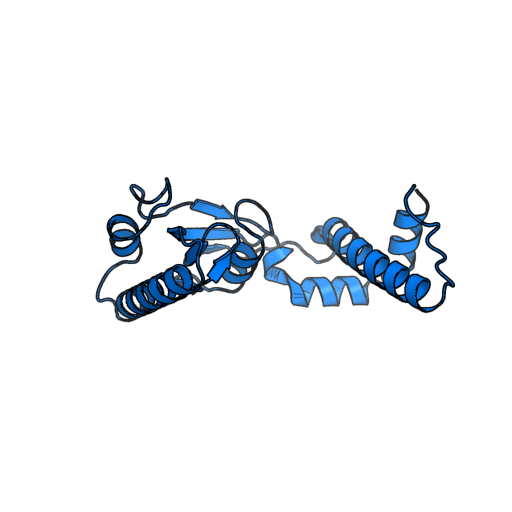Δi|>4): 256; chains: 1; bounding box: 45×57×53 Å

Foldseek 3Di:
DVLLVVLVVVQDPVNLQVLCVVCVLQQLFKKFWKFKAFDFDQDPVSQVVVQVVVVVVLVCCVVVVDPQLVVLLPHGPDPCSVVSRTPGMDHHDDPDPPVVRVQRSPDDAQDKDDQDQDNGGTMIMHGNDIDHGHHDSVNSVVVSSVVVSVVVVVVVVVVVVVVDPDDDDDDD

pLDDT: mean 90.22, std 9.71, range [48.69, 98.38]

Nearest PDB structures (foldseek):
  2pv3-assembly1_B  TM=6.004E-01  e=1.839E-09  Escherichia coli
  1m5y-assembly1_C-3  TM=7.319E-01  e=1.290E-07  Escherichia coli
  1m5y-assembly1_B-4  TM=7.231E-01  e=1.789E-07  Escherichia coli
  1m5y-assembly1_D-2  TM=6.250E-01  e=6.709E-08  Escherichia coli
  1m5y-assembly1_A  TM=5.979E-01  e=6.284E-08  Escherichia coli